Protein AF-A0A0F3KH43-F1 (afdb_monomer_lite)

Radius of gyration: 12.28 Å; chains: 1; bounding box: 28×20×37 Å

Sequence (63 aa):
MHQYRGYEILCSLAGYTVMQGGIEVLSIGTADAGTELADCSEVDHMLRHAEQAIDRLIAEAAP

Organism: NCBI:txid345309

Structure (mmCIF, N/CA/C/O backbone):
data_AF-A0A0F3KH43-F1
#
_entry.id   AF-A0A0F3KH43-F1
#
loop_
_atom_site.group_PDB
_atom_site.id
_atom_site.type_symbol
_atom_site.label_atom_id
_atom_site.label_alt_id
_atom_site.label_comp_id
_atom_site.label_asym_id
_atom_site.label_entity_id
_atom_site.label_seq_id
_atom_site.pdbx_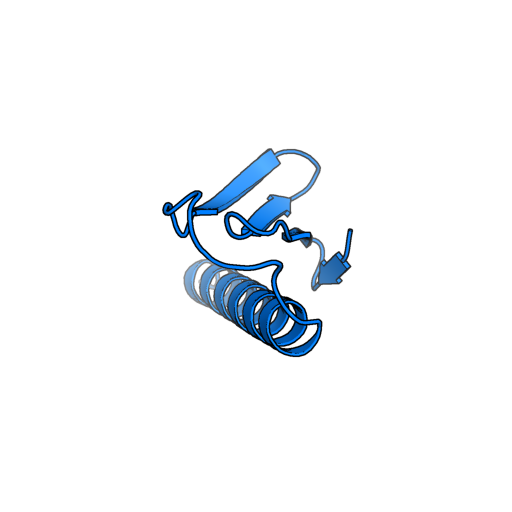PDB_ins_code
_atom_site.Cartn_x
_atom_site.Cartn_y
_atom_site.Cartn_z
_atom_site.occupancy
_atom_site.B_iso_or_equiv
_atom_site.auth_seq_id
_atom_site.auth_comp_id
_atom_site.auth_asym_id
_atom_site.auth_atom_id
_atom_site.pdbx_PDB_model_num
ATOM 1 N N . MET A 1 1 ? -1.904 7.659 -7.785 1.00 73.94 1 MET A N 1
ATOM 2 C CA . MET A 1 1 ? -2.154 7.438 -6.348 1.00 73.94 1 MET A CA 1
ATOM 3 C C . MET A 1 1 ? -3.386 6.568 -6.238 1.00 73.94 1 MET A C 1
ATOM 5 O O . MET A 1 1 ? -4.438 6.982 -6.713 1.00 73.94 1 MET A O 1
ATOM 9 N N . HIS A 1 2 ? -3.227 5.357 -5.715 1.00 87.19 2 HIS A N 1
ATOM 10 C CA . HIS A 1 2 ? -4.318 4.402 -5.507 1.00 87.19 2 HIS A CA 1
ATOM 11 C C . HIS A 1 2 ? -4.716 4.401 -4.035 1.00 87.19 2 HIS A C 1
ATOM 13 O O . HIS A 1 2 ? -3.866 4.622 -3.181 1.00 87.19 2 HIS A O 1
ATOM 19 N N . GLN A 1 3 ? -5.993 4.198 -3.736 1.00 91.75 3 GLN A N 1
ATOM 20 C CA . GLN A 1 3 ? -6.512 4.222 -2.367 1.00 91.75 3 GLN A CA 1
ATOM 21 C C . GLN A 1 3 ? -7.122 2.855 -2.058 1.00 91.75 3 GLN A C 1
ATOM 23 O O . GLN A 1 3 ? -8.008 2.403 -2.782 1.00 91.75 3 GLN A O 1
ATOM 28 N N . TYR A 1 4 ? -6.671 2.202 -0.986 1.00 92.94 4 TYR A N 1
ATOM 29 C CA . TYR A 1 4 ? -7.140 0.872 -0.592 1.00 92.94 4 TYR A CA 1
ATOM 30 C C . TYR A 1 4 ? -7.300 0.784 0.927 1.00 92.94 4 TYR A C 1
ATOM 32 O O . TYR A 1 4 ? -6.350 0.987 1.675 1.00 92.94 4 TYR A O 1
ATOM 40 N N . ARG A 1 5 ? -8.523 0.498 1.398 1.00 91.31 5 ARG A N 1
ATOM 41 C CA . ARG A 1 5 ? -8.856 0.317 2.830 1.00 91.31 5 ARG A CA 1
ATOM 42 C C . ARG A 1 5 ? -8.391 1.454 3.761 1.00 91.31 5 ARG A C 1
ATOM 44 O O . ARG A 1 5 ? -8.069 1.214 4.919 1.00 91.31 5 ARG A O 1
ATOM 51 N N . GLY A 1 6 ? -8.381 2.694 3.266 1.00 90.94 6 GLY A N 1
ATOM 52 C CA . GLY A 1 6 ? -7.931 3.868 4.028 1.00 90.94 6 GLY A CA 1
ATOM 53 C C . GLY A 1 6 ? -6.418 4.115 3.994 1.00 90.94 6 GLY A C 1
ATOM 54 O O . GLY A 1 6 ? -5.939 4.997 4.704 1.00 90.94 6 GLY A O 1
ATOM 55 N N . TYR A 1 7 ? -5.689 3.360 3.170 1.00 92.38 7 TYR A N 1
ATOM 56 C CA . TYR A 1 7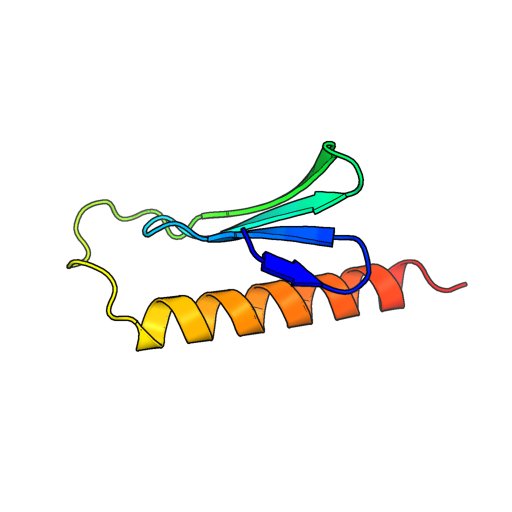 ? -4.278 3.567 2.868 1.00 92.38 7 TYR A CA 1
ATOM 57 C C . TYR A 1 7 ? -4.101 4.137 1.461 1.00 92.38 7 TYR A C 1
ATOM 59 O O . TYR A 1 7 ? -4.858 3.821 0.540 1.00 92.38 7 TYR A O 1
ATOM 67 N N . GLU A 1 8 ? -3.051 4.929 1.293 1.00 93.00 8 GLU A N 1
ATOM 68 C CA . GLU A 1 8 ? -2.638 5.527 0.030 1.00 93.00 8 GLU A CA 1
ATOM 69 C C . GLU A 1 8 ? -1.438 4.755 -0.511 1.00 93.00 8 GLU A C 1
ATOM 71 O O . GLU A 1 8 ? -0.442 4.578 0.186 1.00 93.00 8 GLU A O 1
ATOM 76 N N . ILE A 1 9 ? -1.523 4.295 -1.755 1.00 90.00 9 ILE A N 1
ATOM 77 C CA . ILE A 1 9 ? -0.462 3.556 -2.433 1.00 90.00 9 ILE A CA 1
ATOM 78 C C . ILE A 1 9 ? 0.125 4.431 -3.540 1.00 90.00 9 ILE A C 1
ATOM 80 O O . ILE A 1 9 ? -0.569 4.909 -4.454 1.00 90.00 9 ILE A O 1
ATOM 84 N N . LEU A 1 10 ? 1.436 4.618 -3.460 1.00 87.81 10 LEU A N 1
ATOM 85 C CA . LEU A 1 10 ? 2.260 5.319 -4.429 1.00 87.81 10 LEU A CA 1
ATOM 86 C C . LEU A 1 10 ? 3.182 4.299 -5.094 1.00 87.81 10 LEU A C 1
ATOM 88 O O . LEU A 1 10 ? 4.166 3.869 -4.503 1.00 87.81 10 LEU A O 1
ATOM 92 N N . CYS A 1 11 ? 2.853 3.902 -6.322 1.00 82.94 11 CYS A N 1
ATOM 93 C CA . CYS A 1 11 ? 3.713 3.043 -7.132 1.00 82.94 11 CYS A CA 1
ATOM 94 C C . CYS A 1 11 ? 4.644 3.892 -8.000 1.00 82.94 11 CYS A C 1
ATOM 96 O O . CYS A 1 11 ? 4.234 4.895 -8.588 1.00 82.94 11 CYS A O 1
ATOM 98 N N . SER A 1 12 ? 5.888 3.450 -8.107 1.00 77.38 12 SER A N 1
ATOM 99 C CA . SER A 1 12 ? 6.918 3.986 -8.985 1.00 77.38 12 SER A CA 1
ATOM 100 C C . SER A 1 12 ? 7.653 2.829 -9.660 1.00 77.38 12 SER A C 1
ATOM 102 O O . SER A 1 12 ? 7.530 1.680 -9.246 1.00 77.38 12 SER A O 1
ATOM 104 N N . LEU A 1 13 ? 8.472 3.134 -10.666 1.00 74.50 13 LEU A N 1
ATOM 105 C CA . LEU A 1 13 ? 9.353 2.134 -11.283 1.00 74.50 13 LEU A CA 1
ATOM 106 C C . LEU A 1 13 ? 10.360 1.532 -10.288 1.00 74.50 13 LEU A C 1
ATOM 108 O O . LEU A 1 13 ? 10.878 0.448 -10.511 1.00 74.50 13 LEU A O 1
ATOM 112 N N . ALA A 1 14 ? 10.640 2.237 -9.189 1.00 74.06 14 ALA A N 1
ATOM 113 C CA . ALA A 1 14 ? 11.573 1.797 -8.160 1.00 74.06 14 ALA A CA 1
ATOM 114 C C . ALA A 1 14 ? 10.907 0.954 -7.057 1.00 74.06 14 ALA A C 1
ATOM 116 O O . ALA A 1 14 ? 11.594 0.541 -6.126 1.00 74.06 14 ALA A O 1
ATOM 117 N N . GLY A 1 15 ? 9.591 0.721 -7.127 1.00 80.69 15 GLY A N 1
ATOM 118 C CA . GLY A 1 15 ? 8.815 0.031 -6.095 1.00 80.69 15 GLY A CA 1
ATOM 119 C C . GLY A 1 15 ? 7.611 0.844 -5.620 1.00 80.69 15 GLY A C 1
ATOM 120 O O . GLY A 1 15 ? 7.147 1.751 -6.317 1.00 80.69 15 GLY A O 1
ATOM 121 N N . TYR A 1 16 ? 7.086 0.531 -4.436 1.00 86.75 16 TYR A N 1
ATOM 122 C CA . TYR A 1 16 ? 5.875 1.161 -3.910 1.00 86.75 16 TYR A CA 1
ATOM 123 C C . TYR A 1 16 ? 6.001 1.615 -2.457 1.00 86.75 16 TYR A C 1
ATOM 125 O O . TYR A 1 16 ? 6.691 1.009 -1.637 1.00 86.75 16 TYR A O 1
ATOM 133 N N . THR A 1 17 ? 5.248 2.660 -2.136 1.00 89.75 17 THR A N 1
ATOM 134 C CA . THR A 1 17 ? 5.114 3.215 -0.790 1.00 89.75 17 THR A CA 1
ATOM 135 C C . THR A 1 17 ? 3.645 3.208 -0.385 1.00 89.75 17 THR A C 1
ATOM 137 O O . THR A 1 17 ? 2.772 3.557 -1.180 1.00 89.75 17 THR A O 1
ATOM 140 N N . VAL A 1 18 ? 3.372 2.797 0.850 1.00 90.19 18 VAL A N 1
ATOM 141 C CA . VAL A 1 18 ? 2.052 2.786 1.482 1.00 90.19 18 VAL A CA 1
ATOM 142 C C . VAL A 1 18 ? 2.034 3.833 2.587 1.00 90.19 18 VAL A C 1
ATOM 144 O O . VAL A 1 18 ? 2.915 3.865 3.451 1.00 90.19 18 VAL A O 1
ATOM 147 N N . MET A 1 19 ? 1.001 4.666 2.580 1.00 92.12 19 MET A N 1
ATOM 148 C CA . MET A 1 19 ? 0.785 5.722 3.559 1.00 92.12 19 MET A CA 1
ATOM 149 C C . MET A 1 19 ? -0.575 5.561 4.240 1.00 92.12 19 MET A C 1
ATOM 151 O O . MET A 1 19 ? -1.528 5.084 3.630 1.00 92.12 19 MET A O 1
ATOM 155 N N . GLN A 1 20 ? -0.685 5.986 5.495 1.00 92.50 20 GLN A N 1
ATOM 156 C CA . GLN A 1 20 ? -1.944 6.080 6.230 1.00 92.50 20 GLN A CA 1
ATOM 157 C C . GLN A 1 20 ? -2.074 7.488 6.810 1.00 92.50 20 GLN A C 1
ATOM 159 O O . GLN A 1 20 ? -1.289 7.886 7.668 1.00 92.50 20 GLN A O 1
ATOM 164 N N . GLY A 1 21 ? -3.041 8.268 6.318 1.00 89.81 21 GLY A N 1
ATOM 165 C CA . GLY A 1 21 ? 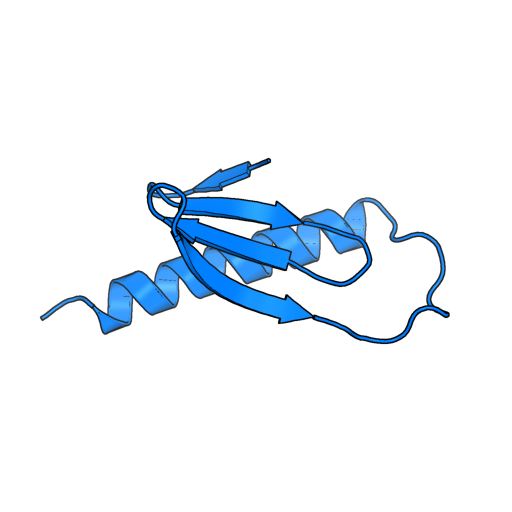-3.241 9.652 6.767 1.00 89.81 21 GLY A CA 1
ATOM 166 C C . GLY A 1 21 ? -2.008 10.542 6.568 1.00 89.81 21 GLY A C 1
ATOM 167 O O . GLY A 1 21 ? -1.682 11.339 7.445 1.00 89.81 21 GLY A O 1
ATOM 168 N N . GLY A 1 22 ? -1.290 10.373 5.453 1.00 86.88 22 GLY A N 1
ATOM 169 C CA . GLY A 1 22 ? -0.057 11.111 5.164 1.00 86.88 22 GLY A CA 1
ATOM 170 C C . GLY A 1 22 ? 1.202 10.621 5.893 1.00 86.88 22 GLY A C 1
ATOM 171 O O . GLY A 1 22 ? 2.264 11.211 5.705 1.00 86.88 22 GLY A O 1
ATOM 172 N N . ILE A 1 23 ? 1.124 9.548 6.688 1.00 89.44 23 ILE A N 1
ATOM 173 C CA . ILE A 1 23 ? 2.281 8.924 7.348 1.00 89.44 23 ILE A CA 1
ATOM 174 C C . ILE A 1 23 ? 2.704 7.689 6.553 1.00 89.44 23 ILE A C 1
ATOM 176 O O . ILE A 1 23 ? 1.875 6.824 6.288 1.00 89.44 23 ILE A O 1
ATOM 180 N N . GLU A 1 24 ? 3.982 7.581 6.190 1.00 90.06 24 GLU A N 1
ATOM 181 C CA . GLU A 1 24 ? 4.535 6.370 5.571 1.00 90.06 24 GLU A CA 1
ATOM 182 C C . GLU A 1 24 ? 4.551 5.211 6.577 1.00 90.06 24 GLU A C 1
ATOM 184 O O . GLU A 1 24 ? 5.123 5.328 7.661 1.00 90.06 24 GLU A O 1
ATOM 189 N N . VAL A 1 25 ? 3.919 4.093 6.214 1.00 91.00 25 VAL A N 1
ATOM 190 C CA . VAL A 1 25 ? 3.830 2.889 7.062 1.00 91.00 25 VAL A CA 1
ATOM 191 C C . VAL A 1 25 ? 4.598 1.703 6.485 1.00 91.00 25 VAL A C 1
ATOM 193 O O . VAL A 1 25 ? 5.004 0.814 7.228 1.00 91.00 25 VAL A O 1
ATOM 196 N N . LEU A 1 26 ? 4.807 1.681 5.166 1.00 86.69 26 LEU A N 1
ATOM 197 C CA . LEU A 1 26 ? 5.570 0.647 4.478 1.00 86.69 26 LEU A CA 1
ATOM 198 C C . LEU A 1 26 ? 6.151 1.217 3.188 1.00 86.69 26 LEU A C 1
ATOM 200 O O . LEU A 1 26 ? 5.442 1.857 2.417 1.00 86.69 26 LEU A O 1
ATOM 204 N N . SER A 1 27 ? 7.414 0.919 2.910 1.00 85.81 27 SER A N 1
ATOM 205 C CA . SER A 1 27 ? 8.043 1.244 1.635 1.00 85.81 27 SER A CA 1
ATOM 206 C C . SER A 1 27 ? 8.895 0.070 1.181 1.00 85.81 27 SER A C 1
ATOM 208 O O . SER A 1 27 ? 9.730 -0.438 1.932 1.00 85.81 27 SER A O 1
ATOM 210 N N . ILE A 1 28 ? 8.628 -0.402 -0.033 1.00 81.75 28 ILE A N 1
ATOM 211 C CA 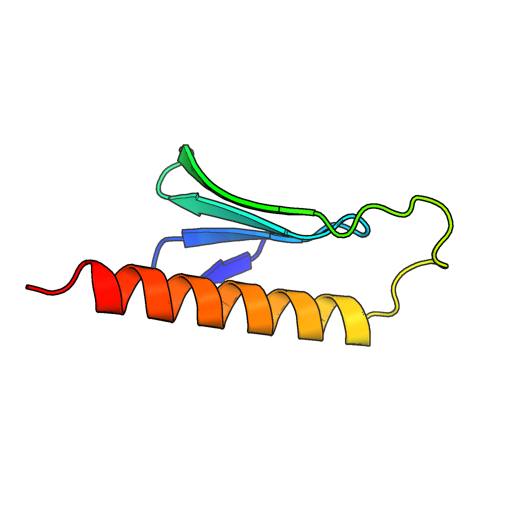. ILE A 1 28 ? 9.339 -1.502 -0.673 1.00 81.75 28 ILE A CA 1
ATOM 212 C C . ILE A 1 28 ? 9.982 -0.940 -1.932 1.00 81.75 28 ILE A C 1
ATOM 214 O O . ILE A 1 28 ? 9.289 -0.571 -2.878 1.00 81.75 28 ILE A O 1
ATOM 218 N N . GLY A 1 29 ? 11.312 -0.896 -1.933 1.00 75.69 29 GLY A N 1
ATOM 219 C CA . GLY A 1 29 ? 12.105 -0.537 -3.100 1.00 75.69 29 GLY A CA 1
ATOM 220 C C . GLY A 1 29 ? 12.722 -1.775 -3.741 1.00 75.69 29 GLY A C 1
ATOM 221 O O . GLY A 1 29 ? 13.408 -2.544 -3.069 1.00 75.69 29 GLY A O 1
ATOM 222 N N . THR A 1 30 ? 12.526 -1.951 -5.042 1.00 64.38 30 THR A N 1
ATOM 223 C CA . THR A 1 30 ? 13.311 -2.876 -5.863 1.00 64.38 30 THR A CA 1
ATOM 224 C C . THR A 1 30 ? 14.399 -2.051 -6.536 1.00 64.38 30 THR A C 1
ATOM 226 O O . THR A 1 30 ? 14.232 -1.541 -7.641 1.00 64.38 30 THR A O 1
ATOM 229 N N . ALA A 1 31 ? 15.492 -1.814 -5.815 1.00 53.09 31 ALA A N 1
ATOM 230 C CA . ALA A 1 31 ? 16.627 -1.096 -6.366 1.00 53.09 31 ALA A CA 1
ATOM 231 C C . ALA A 1 31 ? 17.308 -1.954 -7.441 1.00 53.09 31 ALA A C 1
ATOM 233 O O . ALA A 1 31 ? 18.020 -2.891 -7.111 1.00 53.09 31 ALA A O 1
ATOM 234 N N . ASP A 1 32 ? 17.080 -1.604 -8.705 1.00 52.19 32 ASP A N 1
ATOM 235 C CA . ASP A 1 32 ? 18.123 -1.517 -9.725 1.00 52.19 32 ASP A CA 1
ATOM 236 C C . ASP A 1 32 ? 17.661 -0.538 -10.810 1.00 52.19 32 ASP A C 1
ATOM 238 O O . ASP A 1 32 ? 16.759 -0.814 -11.602 1.00 52.19 32 ASP A O 1
ATOM 242 N N . ALA A 1 33 ? 18.305 0.633 -10.853 1.00 52.75 33 ALA A N 1
ATOM 243 C CA . ALA A 1 33 ? 18.036 1.723 -11.800 1.00 52.75 33 ALA A CA 1
ATOM 244 C C . ALA A 1 33 ? 18.397 1.386 -13.269 1.00 52.75 33 ALA A C 1
ATOM 246 O O . ALA A 1 33 ? 18.523 2.286 -14.096 1.00 52.75 33 ALA A O 1
ATOM 247 N N . GLY A 1 34 ? 18.610 0.103 -13.580 1.00 52.19 34 GLY A N 1
ATOM 248 C CA . GLY A 1 34 ? 18.934 -0.416 -14.908 1.00 52.19 34 GLY A CA 1
ATOM 249 C C . GLY A 1 34 ? 17.828 -1.259 -15.546 1.00 52.19 34 GLY A C 1
ATOM 250 O O . GLY A 1 34 ? 18.013 -1.716 -16.670 1.00 52.19 34 GLY A O 1
ATOM 251 N N . THR A 1 35 ? 16.707 -1.480 -14.855 1.00 50.19 35 THR A N 1
ATOM 252 C CA . THR A 1 35 ? 15.590 -2.266 -15.399 1.00 50.19 35 THR A CA 1
ATOM 253 C C . THR A 1 35 ? 14.767 -1.396 -16.351 1.00 50.19 35 THR A C 1
ATOM 255 O O . THR A 1 35 ? 14.511 -0.226 -16.057 1.00 50.19 35 THR A O 1
ATOM 258 N N . GLU A 1 36 ? 14.427 -1.943 -17.522 1.00 57.84 36 GLU A N 1
ATOM 259 C CA . 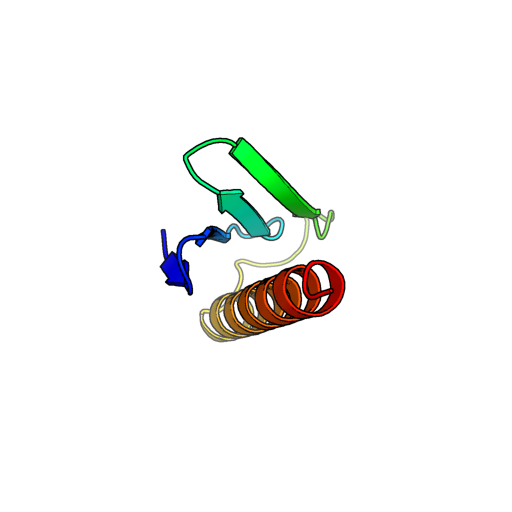GLU A 1 36 ? 13.647 -1.264 -18.563 1.00 57.84 36 GLU A CA 1
ATOM 260 C C . GLU A 1 36 ? 12.338 -0.677 -18.006 1.00 57.84 36 GLU A C 1
ATOM 262 O O . GLU A 1 36 ? 11.848 -1.090 -16.958 1.00 57.84 36 GLU A O 1
ATOM 267 N N . LEU A 1 37 ? 11.797 0.330 -18.705 1.00 53.94 37 LEU A N 1
ATOM 268 C CA . LEU A 1 37 ? 10.533 0.990 -18.367 1.00 53.94 37 LEU A CA 1
ATOM 269 C C . LEU A 1 37 ? 9.478 -0.056 -17.985 1.00 53.94 37 LEU A C 1
ATOM 271 O O . LEU A 1 37 ? 9.100 -0.860 -18.834 1.00 53.94 37 LEU A O 1
ATOM 275 N N . ALA A 1 38 ? 9.017 -0.027 -16.730 1.00 58.81 38 ALA A N 1
ATOM 276 C CA . ALA A 1 38 ? 8.054 -1.006 -16.249 1.00 58.81 38 ALA A CA 1
ATOM 277 C C . ALA A 1 38 ? 6.810 -0.998 -17.136 1.00 58.81 38 ALA A C 1
ATOM 279 O O . ALA A 1 38 ? 6.187 0.049 -17.354 1.00 58.81 38 ALA A O 1
ATOM 280 N N . ASP A 1 39 ? 6.458 -2.168 -17.656 1.00 63.66 39 ASP A N 1
ATOM 281 C CA . ASP A 1 39 ? 5.221 -2.348 -18.400 1.00 63.66 39 ASP A CA 1
ATOM 282 C C . ASP A 1 39 ? 4.023 -2.203 -17.442 1.00 63.66 39 ASP A C 1
ATOM 284 O O . ASP A 1 39 ? 4.129 -2.418 -16.230 1.00 63.66 39 ASP A O 1
ATOM 288 N N . CYS A 1 40 ? 2.850 -1.844 -17.965 1.00 63.34 40 CYS A N 1
ATOM 289 C CA . CYS A 1 40 ? 1.632 -1.689 -17.164 1.00 63.34 40 CYS A CA 1
ATOM 290 C C . CYS A 1 40 ? 1.326 -2.946 -16.326 1.00 63.34 40 CYS A C 1
ATOM 292 O O . CYS A 1 40 ? 0.807 -2.843 -15.216 1.00 63.34 40 CYS A O 1
ATOM 294 N N . SER A 1 41 ? 1.710 -4.122 -16.830 1.00 71.44 41 SER A N 1
ATOM 295 C CA . SER A 1 41 ? 1.598 -5.408 -16.141 1.00 71.44 41 SER A CA 1
ATOM 296 C C . SER A 1 41 ? 2.424 -5.497 -14.846 1.00 71.44 41 SER A C 1
ATOM 298 O O . SER A 1 41 ? 1.966 -6.087 -13.862 1.00 71.44 41 SER A O 1
ATOM 300 N N . GLU A 1 42 ? 3.608 -4.884 -14.804 1.00 73.38 42 GLU A N 1
ATOM 301 C CA . GLU A 1 42 ? 4.460 -4.827 -13.613 1.00 73.38 42 GLU A CA 1
ATOM 302 C C . GLU A 1 42 ? 3.890 -3.868 -12.570 1.00 73.38 42 GLU A C 1
ATOM 304 O O . GLU A 1 42 ? 3.877 -4.184 -11.380 1.00 73.38 42 GLU A O 1
ATOM 309 N N . VAL A 1 43 ? 3.338 -2.734 -13.011 1.00 73.81 43 VAL A N 1
ATOM 310 C CA . VAL A 1 43 ? 2.653 -1.781 -12.127 1.00 73.81 43 VAL A CA 1
ATOM 311 C C . VAL A 1 43 ? 1.420 -2.416 -11.485 1.00 73.81 43 VAL A C 1
ATOM 313 O O . VAL A 1 43 ? 1.249 -2.314 -10.270 1.00 73.81 43 VAL A O 1
ATOM 316 N N . ASP A 1 44 ? 0.610 -3.145 -12.254 1.00 80.81 44 ASP A N 1
ATOM 317 C CA . ASP A 1 44 ? -0.537 -3.894 -11.726 1.00 80.81 44 ASP A CA 1
ATOM 318 C C . ASP A 1 44 ? -0.108 -4.980 -10.734 1.00 80.81 44 ASP A C 1
ATOM 320 O O . ASP A 1 44 ? -0.782 -5.236 -9.731 1.00 80.81 44 ASP A O 1
ATOM 324 N N . HIS A 1 45 ? 1.023 -5.640 -10.991 1.00 82.06 45 HIS A N 1
ATOM 325 C CA . HIS A 1 45 ? 1.562 -6.626 -10.066 1.00 82.06 45 HIS A CA 1
ATOM 326 C C . HIS A 1 45 ? 2.014 -5.969 -8.758 1.00 82.06 45 HIS A C 1
ATOM 328 O O . HIS A 1 45 ? 1.631 -6.445 -7.688 1.00 82.06 45 HIS A O 1
ATOM 334 N N . MET A 1 46 ? 2.755 -4.859 -8.830 1.00 83.44 46 MET A N 1
ATOM 335 C CA . MET A 1 46 ? 3.164 -4.074 -7.661 1.00 83.44 46 MET A CA 1
ATOM 336 C C . MET A 1 46 ? 1.962 -3.587 -6.855 1.00 83.44 46 MET A C 1
ATOM 338 O O . MET A 1 46 ? 1.980 -3.662 -5.628 1.00 83.44 46 MET A O 1
ATOM 342 N N . LEU A 1 47 ? 0.896 -3.153 -7.530 1.00 85.69 47 LEU A N 1
ATOM 343 C CA . LEU A 1 47 ? -0.327 -2.715 -6.871 1.00 85.69 47 LEU A CA 1
ATOM 344 C C . LEU A 1 47 ? -0.963 -3.844 -6.053 1.00 85.69 47 LEU A C 1
ATOM 346 O O . LEU A 1 47 ? -1.264 -3.653 -4.878 1.00 85.69 47 LEU A O 1
ATOM 350 N N . ARG A 1 48 ? -1.084 -5.044 -6.633 1.00 88.75 48 ARG A N 1
ATOM 351 C CA . ARG A 1 48 ? -1.598 -6.222 -5.914 1.00 88.75 48 ARG A CA 1
ATOM 352 C C . ARG A 1 48 ? -0.724 -6.606 -4.720 1.00 88.75 48 ARG A C 1
ATOM 354 O O . ARG A 1 48 ? -1.259 -6.976 -3.678 1.00 88.75 48 ARG A O 1
ATOM 361 N N . HIS A 1 49 ? 0.603 -6.519 -4.846 1.00 88.00 49 HIS A N 1
ATOM 362 C CA . HIS A 1 49 ? 1.515 -6.754 -3.716 1.00 88.00 49 HIS A CA 1
ATOM 363 C C . HIS A 1 49 ? 1.307 -5.731 -2.599 1.00 88.00 49 HIS A C 1
ATOM 365 O O . HIS A 1 49 ? 1.249 -6.108 -1.429 1.00 88.00 49 HIS A O 1
ATOM 371 N N . ALA A 1 50 ? 1.132 -4.456 -2.949 1.00 87.19 50 ALA A N 1
ATOM 372 C CA . ALA A 1 50 ? 0.856 -3.400 -1.984 1.00 87.19 50 ALA A CA 1
ATOM 373 C C . ALA A 1 50 ? -0.476 -3.625 -1.248 1.00 87.19 50 ALA A C 1
ATOM 375 O O . ALA A 1 50 ? -0.523 -3.520 -0.023 1.00 87.19 50 ALA A O 1
ATOM 376 N N . GLU A 1 51 ? -1.539 -4.006 -1.962 1.00 92.19 51 GLU A N 1
ATOM 377 C CA . GLU A 1 51 ? -2.840 -4.343 -1.365 1.00 92.19 51 GLU A CA 1
ATOM 378 C C . GLU A 1 51 ? -2.745 -5.544 -0.412 1.00 92.19 51 GLU A C 1
ATOM 380 O O . GLU A 1 51 ? -3.257 -5.490 0.706 1.00 92.19 51 GLU A O 1
ATOM 385 N N . GLN A 1 52 ? -2.019 -6.598 -0.797 1.00 92.38 52 GLN A N 1
ATOM 386 C CA . GLN A 1 52 ? -1.778 -7.754 0.074 1.00 92.38 52 GLN A CA 1
ATOM 387 C C . GLN A 1 52 ? -0.966 -7.392 1.320 1.00 92.38 52 GLN A C 1
ATOM 389 O O . GLN A 1 52 ? -1.210 -7.940 2.396 1.00 92.38 52 GLN A O 1
ATOM 394 N N . ALA A 1 53 ? 0.005 -6.486 1.193 1.00 88.62 53 ALA A N 1
ATOM 395 C CA . ALA A 1 53 ? 0.769 -5.997 2.332 1.00 88.62 53 ALA A CA 1
ATOM 396 C C . ALA A 1 53 ? -0.128 -5.219 3.306 1.00 88.62 53 ALA A C 1
ATOM 398 O O . ALA A 1 53 ? -0.040 -5.435 4.512 1.00 88.62 53 ALA A O 1
ATOM 399 N N . ILE A 1 54 ? -1.044 -4.392 2.794 1.00 90.94 54 ILE A N 1
ATOM 400 C CA . ILE A 1 54 ? -2.061 -3.709 3.606 1.00 90.94 54 ILE A CA 1
ATOM 401 C C . ILE A 1 54 ? -2.965 -4.719 4.319 1.00 90.94 54 ILE A C 1
ATOM 403 O O . ILE A 1 54 ? -3.191 -4.591 5.520 1.00 90.94 54 ILE A O 1
ATOM 407 N N . ASP A 1 55 ? -3.448 -5.747 3.619 1.00 94.00 55 ASP A N 1
ATOM 408 C CA . ASP A 1 55 ? -4.293 -6.778 4.231 1.00 94.00 55 ASP A CA 1
ATOM 409 C C . ASP A 1 55 ? -3.566 -7.509 5.376 1.00 94.00 55 ASP A C 1
ATOM 411 O O . ASP A 1 55 ? -4.177 -7.793 6.408 1.00 94.00 55 ASP A O 1
ATOM 415 N N . ARG A 1 56 ? -2.254 -7.758 5.241 1.00 90.31 56 ARG A N 1
ATOM 416 C CA . ARG A 1 56 ? -1.424 -8.321 6.322 1.00 90.31 56 ARG A CA 1
ATOM 417 C C . ARG A 1 56 ? -1.273 -7.360 7.495 1.00 90.31 56 ARG A C 1
ATOM 419 O O . ARG A 1 56 ? -1.497 -7.786 8.620 1.00 90.31 56 ARG A O 1
ATOM 426 N N . LEU A 1 57 ? -0.971 -6.084 7.242 1.00 88.19 57 LEU A N 1
ATOM 427 C CA . LEU A 1 57 ? -0.864 -5.065 8.295 1.00 88.19 57 LEU A CA 1
ATOM 428 C C . LEU A 1 57 ? -2.157 -4.968 9.116 1.00 88.19 57 LEU A C 1
ATOM 430 O O . LEU A 1 57 ? -2.115 -4.877 10.340 1.00 88.19 57 LEU A O 1
ATOM 434 N N . ILE A 1 58 ? -3.314 -5.031 8.453 1.00 90.56 58 ILE A N 1
ATOM 435 C CA . ILE A 1 58 ? -4.620 -5.028 9.124 1.00 90.56 58 ILE A CA 1
ATOM 436 C C . ILE A 1 58 ? -4.817 -6.307 9.945 1.00 90.56 58 ILE A C 1
ATOM 438 O O . ILE A 1 58 ? -5.290 -6.232 11.077 1.00 90.56 58 ILE A O 1
ATOM 442 N N . ALA A 1 59 ? -4.474 -7.473 9.390 1.00 91.19 59 ALA A N 1
ATOM 443 C CA . ALA A 1 59 ? -4.605 -8.750 10.088 1.00 91.19 59 ALA A CA 1
ATOM 444 C C . ALA A 1 59 ? -3.696 -8.840 11.325 1.00 91.19 59 ALA A C 1
ATOM 446 O O . ALA A 1 59 ? -4.118 -9.372 12.345 1.00 91.19 59 ALA A O 1
ATOM 447 N N . GLU A 1 60 ? -2.479 -8.297 11.254 1.00 87.56 60 GLU A N 1
ATOM 448 C CA . GLU A 1 60 ? -1.526 -8.238 12.371 1.00 87.56 60 GLU A CA 1
ATOM 449 C C . GLU A 1 60 ? -1.936 -7.225 13.450 1.00 87.56 60 GLU A C 1
ATOM 451 O O . GLU A 1 60 ? -1.605 -7.402 14.620 1.00 87.56 60 GLU A O 1
ATOM 456 N N . ALA A 1 61 ? -2.665 -6.172 13.073 1.00 82.00 61 ALA A N 1
ATOM 457 C CA . ALA A 1 61 ? -3.192 -5.174 14.001 1.00 82.00 61 ALA A CA 1
ATOM 458 C C . ALA A 1 61 ? -4.521 -5.586 14.666 1.00 82.00 61 ALA A C 1
ATOM 460 O O . ALA A 1 61 ? -4.987 -4.892 15.574 1.00 82.00 61 ALA A O 1
ATOM 461 N N . ALA A 1 62 ? -5.155 -6.675 14.216 1.00 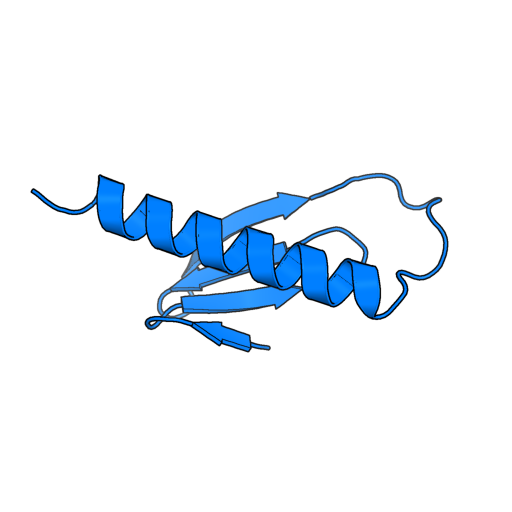74.88 62 ALA A N 1
ATOM 462 C CA . ALA A 1 62 ? -6.381 -7.188 14.815 1.00 74.88 62 ALA A CA 1
ATOM 463 C C . ALA A 1 62 ? -6.071 -7.929 16.140 1.00 74.88 62 ALA A C 1
ATOM 465 O O . ALA A 1 62 ? -5.147 -8.742 16.164 1.00 74.88 62 ALA A O 1
ATOM 466 N N . PRO A 1 63 ? -6.801 -7.640 17.236 1.00 61.03 63 PRO A N 1
ATOM 467 C CA . PRO A 1 63 ? -6.568 -8.232 18.558 1.00 61.03 63 PRO A CA 1
ATOM 468 C C . PRO A 1 63 ? -6.928 -9.720 18.655 1.00 61.03 63 PRO A C 1
ATOM 470 O O . PRO A 1 63 ? -7.816 -10.179 17.898 1.00 61.03 63 PRO A O 1
#

Foldseek 3Di:
DDAAPQWDWDQDPQAIFIGHPNHTDDTDGPDDPPDPDDDVVVSVVRVVVVNVVVVVVVVVPDD

Secondary structure (DSSP, 8-state):
-EEETTEEEEEETTEEEEEETTEEEEEEE---TTS----HHHHHHHHHHHHHHHHHHHHHH--

pLDDT: mean 80.48, std 12.94, range [50.19, 94.0]